Protein AF-A0A959GL82-F1 (afdb_monomer)

Solvent-accessible surface area (backbone atoms only — not comparable to full-atom values): 8065 Å² total; per-residue (Å²): 134,83,78,80,73,80,59,51,74,35,52,43,73,71,45,72,75,45,54,77,80,71,44,67,69,47,44,37,30,45,79,47,68,47,100,84,73,48,82,42,81,41,75,64,54,71,66,59,55,52,52,52,53,50,51,53,49,52,51,50,52,52,34,33,76,69,57,78,42,67,82,67,53,68,66,59,52,54,49,51,51,50,53,50,50,54,50,52,53,48,53,52,50,54,51,49,53,54,49,52,53,52,49,55,51,49,50,53,53,50,51,51,53,51,51,52,54,49,51,53,50,52,52,51,51,50,52,52,51,54,53,53,51,54,57,50,67,74,72,110

Sequence (140 aa):
MNRKVEARYRFFAGYLSLDEKGQKGKVPTLFAVNEQGILEQYAVSPEVISATRQALRQWSSLRELAGLRSPFPQRAREELEKELTQKYEKEMAELKASYEAKFQEQEKVLMEEVRIKLRDKLLALSRKGQLLSSLKEEME

Mean predicted aligned error: 17.07 Å

Secondary structure (DSSP, 8-state):
-------EEEEHHHHHTS-HHHHTTEEEEEEEE-TTS-EEEEEPPHHHHHHHHHHHHHHHHHHHHTTSS----HHHHHHHHHHHHHHHHHHHHHHHHHHHHHHHHHHHHHHHHHHHHHHHHHHHHHHHHHHHHHHHHT--

pLDDT: mean 78.86, std 13.6, range [32.06, 91.75]

Radius of gyration: 45.23 Å; Cα contacts (8 Å, |Δi|>4): 63; chains: 1; bounding box: 83×29×137 Å

Structure (mmCIF, N/CA/C/O backbone):
data_AF-A0A959GL82-F1
#
_entry.id   AF-A0A959GL82-F1
#
loop_
_atom_site.group_PDB
_atom_site.id
_atom_site.type_symbol
_atom_site.label_atom_id
_atom_site.label_alt_id
_atom_site.label_comp_id
_atom_site.label_asym_id
_atom_site.label_entity_id
_atom_site.label_seq_id
_atom_site.pdbx_PDB_ins_code
_atom_site.Cartn_x
_atom_site.Cartn_y
_atom_site.Cartn_z
_atom_site.occupancy
_atom_site.B_iso_or_equiv
_atom_site.auth_seq_id
_atom_site.auth_comp_id
_atom_site.auth_asym_id
_atom_site.auth_atom_id
_atom_site.pdbx_PDB_model_num
ATOM 1 N N . MET A 1 1 ? -13.381 17.462 49.659 1.00 32.06 1 MET A N 1
ATOM 2 C CA . MET A 1 1 ? -13.767 18.376 48.559 1.00 32.06 1 MET A CA 1
ATOM 3 C C . MET A 1 1 ? -14.004 17.527 47.309 1.00 32.06 1 MET A C 1
ATOM 5 O O . MET A 1 1 ? -13.096 17.312 46.518 1.00 32.06 1 MET A O 1
ATOM 9 N N . ASN A 1 2 ? -15.194 16.922 47.211 1.00 33.53 2 ASN A N 1
ATOM 10 C CA . ASN A 1 2 ? -15.539 15.955 46.163 1.00 33.53 2 ASN A CA 1
ATOM 11 C C . ASN A 1 2 ? -15.778 16.687 44.838 1.00 33.53 2 ASN A C 1
ATOM 13 O O . ASN A 1 2 ? -16.864 17.217 44.609 1.00 33.53 2 ASN A O 1
ATOM 17 N N . ARG A 1 3 ? -14.770 16.719 43.959 1.00 33.91 3 ARG A N 1
ATOM 18 C CA . ARG A 1 3 ? -14.980 17.080 42.553 1.00 33.91 3 ARG A CA 1
ATOM 19 C C . ARG A 1 3 ? -15.839 15.983 41.925 1.00 33.91 3 ARG A C 1
ATOM 21 O O . ARG A 1 3 ? -15.316 14.947 41.527 1.00 33.91 3 ARG A O 1
ATOM 28 N N . LYS A 1 4 ? -17.155 16.208 41.849 1.00 39.16 4 LYS A N 1
ATOM 29 C CA . LYS A 1 4 ? -18.030 15.512 40.900 1.00 39.16 4 LYS A CA 1
ATOM 30 C C . LYS A 1 4 ? -17.467 15.794 39.508 1.00 39.16 4 LYS A C 1
ATOM 32 O O . LYS A 1 4 ? -17.697 16.857 38.943 1.00 39.16 4 LYS A O 1
ATOM 37 N N . VAL A 1 5 ? -16.651 14.879 38.997 1.00 43.97 5 VAL A N 1
ATOM 38 C CA . VAL A 1 5 ? -16.300 14.862 37.581 1.00 43.97 5 VAL A CA 1
ATOM 39 C C . VAL A 1 5 ? -17.600 14.507 36.874 1.00 43.97 5 VAL A C 1
ATOM 41 O O . VAL A 1 5 ? -18.073 13.380 37.003 1.00 43.97 5 VAL A O 1
ATOM 44 N N . GLU A 1 6 ? -18.229 15.481 36.217 1.00 39.78 6 GLU A N 1
ATOM 45 C CA . GLU A 1 6 ? -19.369 15.247 35.329 1.00 39.78 6 GLU A CA 1
ATOM 46 C C . GLU A 1 6 ? -18.903 14.353 34.176 1.00 39.78 6 GLU A C 1
ATOM 48 O O . GLU A 1 6 ? -18.449 14.815 33.128 1.00 39.78 6 GLU A O 1
ATOM 53 N N . ALA A 1 7 ? -18.935 13.043 34.404 1.00 54.03 7 ALA A N 1
ATOM 54 C CA . ALA A 1 7 ? -18.609 12.059 33.397 1.00 54.03 7 ALA A CA 1
ATOM 55 C C . ALA A 1 7 ? -19.671 12.139 32.298 1.00 54.03 7 ALA A C 1
ATOM 57 O O . ALA A 1 7 ? -20.822 11.751 32.491 1.00 54.03 7 ALA A O 1
ATOM 58 N N . ARG A 1 8 ? -19.293 12.652 31.124 1.00 61.72 8 ARG A N 1
ATOM 59 C CA . ARG A 1 8 ? -20.173 12.620 29.952 1.00 61.72 8 ARG A CA 1
ATOM 60 C C . ARG A 1 8 ? -20.241 11.183 29.445 1.00 61.72 8 ARG A C 1
ATOM 62 O O . ARG A 1 8 ? -19.290 10.695 28.828 1.00 61.72 8 ARG A O 1
ATOM 69 N N . TYR A 1 9 ? -21.356 10.516 29.723 1.00 66.81 9 TYR A N 1
ATOM 70 C CA . TYR A 1 9 ? -21.625 9.164 29.250 1.00 66.81 9 TYR A CA 1
ATOM 71 C C . TYR A 1 9 ? -21.675 9.128 27.721 1.00 66.81 9 TYR A C 1
ATOM 73 O O . TYR A 1 9 ? -22.295 9.971 27.068 1.00 66.81 9 TYR A O 1
ATOM 81 N N . ARG A 1 10 ? -20.986 8.149 27.136 1.00 72.19 10 ARG A N 1
ATOM 82 C CA . ARG A 1 10 ? -20.972 7.903 25.691 1.00 72.19 10 ARG A CA 1
ATOM 83 C C . ARG A 1 10 ? -21.287 6.433 25.457 1.00 72.19 10 ARG A C 1
ATOM 85 O O . ARG A 1 10 ? -20.834 5.575 26.215 1.00 72.19 10 ARG A O 1
ATOM 92 N N . PHE A 1 11 ? -22.033 6.147 24.396 1.00 79.31 11 PHE A N 1
ATOM 93 C CA . PHE A 1 11 ? -22.249 4.773 23.962 1.00 79.31 11 PHE A CA 1
ATOM 94 C C . PHE A 1 11 ? -20.907 4.099 23.652 1.00 79.31 11 PHE A C 1
ATOM 96 O O . PHE A 1 11 ? -20.033 4.725 23.044 1.00 79.31 11 PHE A O 1
ATOM 103 N N . PHE A 1 12 ? -20.746 2.839 24.059 1.00 81.25 12 PHE A N 1
ATOM 104 C CA . PHE A 1 12 ? -19.483 2.101 23.973 1.00 81.25 12 PHE A CA 1
ATOM 105 C C . PHE A 1 12 ? -18.849 2.130 22.574 1.00 81.25 12 PHE A C 1
ATOM 107 O O . PHE A 1 12 ? -17.674 2.470 22.444 1.00 81.25 12 PHE A O 1
ATOM 114 N N . ALA A 1 13 ? -19.632 1.895 21.515 1.00 77.06 13 ALA A N 1
ATOM 115 C CA . ALA A 1 13 ? -19.114 1.951 20.145 1.00 77.06 13 ALA A CA 1
ATOM 116 C C . ALA A 1 13 ? -18.569 3.347 19.788 1.00 77.06 13 ALA A C 1
ATOM 118 O O . ALA A 1 13 ? -17.484 3.475 19.228 1.00 77.06 13 ALA A O 1
ATOM 119 N N . GLY A 1 14 ? -19.274 4.406 20.195 1.00 77.81 14 GLY A N 1
ATOM 120 C CA . GLY A 1 14 ? -18.842 5.787 19.979 1.00 77.81 14 GLY A CA 1
ATOM 121 C C . GLY A 1 14 ? -17.664 6.219 20.857 1.00 77.81 14 GLY A C 1
ATOM 122 O O . GLY A 1 14 ? -17.044 7.237 20.565 1.00 77.81 14 GLY A O 1
ATOM 123 N N . TYR A 1 15 ? -17.360 5.487 21.931 1.00 82.62 15 TYR A N 1
ATOM 124 C CA . TYR A 1 15 ? -16.172 5.697 22.759 1.00 82.62 15 TYR A CA 1
ATOM 125 C C . TYR A 1 15 ? -14.924 5.070 22.123 1.00 82.62 15 TYR A C 1
ATOM 127 O O . TYR A 1 15 ? -13.862 5.688 22.129 1.00 82.62 15 TYR A O 1
ATOM 135 N N . LEU A 1 16 ? -15.058 3.884 21.518 1.00 82.06 16 LEU A N 1
ATOM 136 C CA . LEU A 1 16 ? -13.951 3.171 20.869 1.00 82.06 16 LEU A CA 1
ATOM 137 C C . LEU A 1 16 ? -13.394 3.895 19.633 1.00 82.06 16 LEU A C 1
ATOM 139 O O . LEU A 1 16 ? -12.225 3.711 19.310 1.00 82.06 16 LEU A O 1
ATOM 143 N N . SER A 1 17 ? -14.200 4.726 18.965 1.00 79.81 17 SER A N 1
ATOM 144 C CA . SER A 1 17 ? -13.774 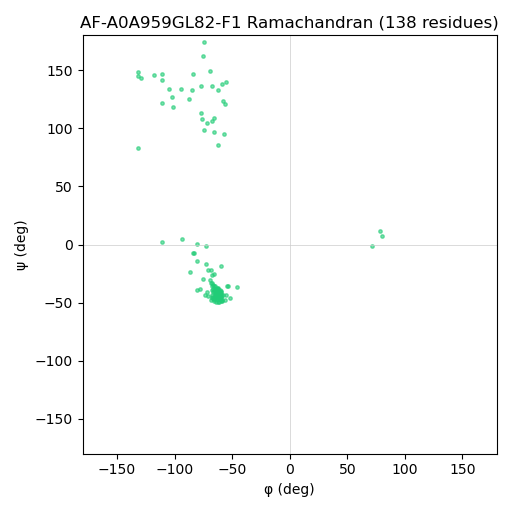5.530 17.807 1.00 79.81 17 SER A CA 1
ATOM 145 C C . SER A 1 17 ? -13.081 6.850 18.167 1.00 79.81 17 SER A C 1
ATOM 147 O O . SER A 1 17 ? -12.625 7.554 17.270 1.00 79.81 17 SER A O 1
ATOM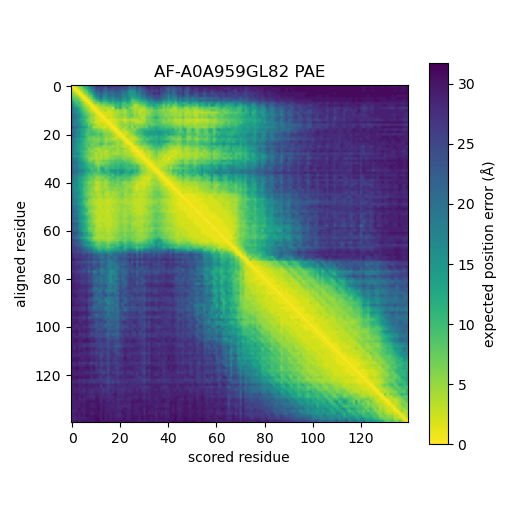 149 N N . LEU A 1 18 ? -13.044 7.239 19.447 1.00 81.00 18 LEU A N 1
ATOM 150 C CA . LEU A 1 18 ? -12.410 8.488 19.874 1.00 81.00 18 LEU A CA 1
ATOM 151 C C . LEU A 1 18 ? -10.907 8.309 20.061 1.00 81.00 18 LEU A C 1
ATOM 153 O O . LEU A 1 18 ? -10.453 7.278 20.549 1.00 81.00 18 LEU A O 1
ATOM 157 N N . ASP A 1 19 ? -10.162 9.366 19.767 1.00 71.88 19 ASP A N 1
ATOM 158 C CA . ASP A 1 19 ? -8.730 9.442 20.043 1.00 71.88 19 ASP A CA 1
ATOM 159 C C . ASP A 1 19 ? -8.457 9.668 21.545 1.00 71.88 19 ASP A C 1
ATOM 161 O O . ASP A 1 19 ? -9.347 10.118 22.277 1.00 71.88 19 ASP A O 1
ATOM 165 N N . GLU A 1 20 ? -7.241 9.406 22.033 1.00 71.50 20 GLU A N 1
ATOM 166 C CA . GLU A 1 20 ? -6.910 9.440 23.478 1.00 71.50 20 GLU A CA 1
ATOM 167 C C . GLU A 1 20 ? -7.278 10.770 24.163 1.00 71.50 20 GLU A C 1
ATOM 169 O O . GLU A 1 20 ? -7.763 10.800 25.298 1.00 71.50 20 GLU A O 1
ATOM 174 N N . LYS A 1 21 ? -7.135 11.892 23.447 1.00 70.75 21 LYS A N 1
ATOM 175 C CA . LYS A 1 21 ? -7.543 13.226 23.925 1.00 70.75 21 LYS A CA 1
ATOM 176 C C . LYS A 1 21 ? -9.060 13.354 24.087 1.00 70.75 21 LYS A C 1
ATOM 178 O O . LYS A 1 21 ? -9.524 14.025 25.003 1.00 70.75 21 LYS A O 1
ATOM 183 N N . GLY A 1 22 ? -9.830 12.701 23.219 1.00 70.44 22 GLY A N 1
ATOM 184 C CA . GLY A 1 22 ? -11.291 12.696 23.236 1.00 70.44 22 GLY A CA 1
ATOM 185 C C . GLY A 1 22 ? -11.902 11.723 24.246 1.00 70.44 22 GLY A C 1
ATOM 186 O O . GLY A 1 22 ? -13.101 11.840 24.519 1.00 70.44 22 GLY A O 1
ATOM 187 N N . GLN A 1 23 ? -11.105 10.796 24.787 1.00 71.50 23 GLN A N 1
ATOM 188 C CA . GLN A 1 23 ? -11.505 9.815 25.803 1.00 71.50 23 GLN A CA 1
ATOM 189 C C . GLN A 1 23 ? -11.383 10.353 27.240 1.00 71.50 23 GLN A C 1
ATOM 191 O O . GLN A 1 23 ? -12.097 9.881 28.126 1.00 71.50 23 GLN A O 1
ATOM 196 N N . LYS A 1 24 ? -10.527 11.359 27.487 1.00 72.94 24 LYS A N 1
ATOM 197 C CA . LYS A 1 24 ? -10.365 11.965 28.820 1.00 72.94 24 LYS A CA 1
ATOM 198 C C . LYS A 1 24 ? -11.700 12.515 29.344 1.00 72.94 24 LYS A C 1
ATOM 200 O O . LYS A 1 24 ? -12.336 13.345 28.698 1.00 72.94 24 LYS A O 1
ATOM 205 N N . GLY A 1 25 ? -12.115 12.050 30.526 1.00 71.94 25 GLY A N 1
ATOM 206 C CA . GLY A 1 25 ? -13.337 12.498 31.210 1.00 71.94 25 GLY A CA 1
ATOM 207 C C . GLY A 1 25 ? -14.650 11.877 30.709 1.00 71.94 25 GLY A C 1
ATOM 208 O O . GLY A 1 25 ? -15.719 12.311 31.138 1.00 71.94 25 GLY A O 1
ATOM 209 N N . LYS A 1 26 ? -14.601 10.876 29.818 1.00 79.00 26 LYS A N 1
ATOM 210 C CA . LYS A 1 26 ? -15.787 10.142 29.344 1.00 79.00 26 LYS A CA 1
ATOM 211 C C . LYS A 1 26 ? -15.789 8.713 29.862 1.00 79.00 26 LYS A C 1
ATOM 213 O O . LYS A 1 26 ? -14.747 8.063 29.883 1.00 79.00 26 LYS A O 1
ATOM 218 N N . VAL A 1 27 ? -16.975 8.224 30.209 1.00 77.62 27 VAL A N 1
ATOM 219 C CA . VAL A 1 27 ? -17.183 6.839 30.644 1.00 77.62 27 VAL A CA 1
ATOM 220 C C . VAL A 1 27 ? -17.987 6.105 29.565 1.00 77.62 27 VAL A C 1
ATOM 222 O O . VAL A 1 27 ? -19.082 6.565 29.211 1.00 77.62 27 VAL A O 1
ATOM 225 N N . PRO A 1 28 ? -17.455 5.009 28.995 1.00 83.19 28 PRO A N 1
ATOM 226 C CA . PRO A 1 28 ? -18.202 4.177 28.067 1.00 83.19 28 PRO A CA 1
ATOM 227 C C . PRO A 1 28 ? -19.337 3.464 28.789 1.00 83.19 28 PRO A C 1
ATOM 229 O O . PRO A 1 28 ? -19.145 2.913 29.873 1.00 83.19 28 PRO A O 1
ATOM 232 N N . THR A 1 29 ? -20.509 3.452 28.160 1.00 85.19 29 THR A N 1
ATOM 233 C CA . THR A 1 29 ? -21.698 2.803 28.715 1.00 85.19 29 THR A CA 1
ATOM 234 C C . THR A 1 29 ? -22.395 1.904 27.709 1.00 85.19 29 THR A C 1
ATOM 236 O O . THR A 1 29 ? -22.359 2.154 26.499 1.00 85.19 29 THR A O 1
ATOM 239 N N . LEU A 1 30 ? -23.007 0.851 28.239 1.00 84.25 30 LEU A N 1
ATOM 240 C CA . LEU A 1 30 ? -23.870 -0.094 27.545 1.00 84.25 30 LEU A CA 1
ATOM 241 C C . LEU A 1 30 ? -25.265 -0.019 28.158 1.00 84.25 30 LEU A C 1
ATOM 243 O O . LEU A 1 30 ? -25.401 0.193 29.360 1.00 84.25 30 LEU A O 1
ATOM 247 N N . PHE A 1 31 ? -26.283 -0.205 27.329 1.00 82.75 31 PHE A N 1
ATOM 248 C CA . PHE A 1 31 ? -27.649 -0.397 27.796 1.00 82.75 31 PHE A CA 1
ATOM 249 C C . PHE A 1 31 ? -27.969 -1.881 27.699 1.00 82.75 31 PHE A C 1
ATOM 251 O O . PHE A 1 31 ? -27.773 -2.475 26.637 1.00 82.75 31 PHE A O 1
ATOM 258 N N . ALA A 1 32 ? -28.430 -2.472 28.793 1.00 81.44 32 ALA A N 1
ATOM 259 C CA . ALA A 1 32 ? -28.895 -3.849 28.824 1.00 81.44 32 ALA A CA 1
ATOM 260 C C . ALA A 1 32 ? -30.242 -3.906 29.541 1.00 81.44 32 ALA A C 1
ATOM 262 O O . ALA A 1 32 ? -30.502 -3.128 30.456 1.00 81.44 32 ALA A O 1
ATOM 263 N N . VAL A 1 33 ? -31.112 -4.802 29.088 1.00 84.31 33 VAL A N 1
ATOM 264 C CA . VAL A 1 33 ? -32.399 -5.047 29.736 1.00 84.31 33 VAL A CA 1
ATOM 265 C C . VAL A 1 33 ? -32.170 -6.093 30.819 1.00 84.31 33 VAL A C 1
ATOM 267 O O . VAL A 1 33 ? -31.613 -7.153 30.533 1.00 84.31 33 VAL A O 1
ATOM 270 N N . ASN A 1 34 ? -32.548 -5.780 32.054 1.00 82.81 34 ASN A N 1
ATOM 271 C CA . ASN A 1 34 ? -32.448 -6.717 33.166 1.00 82.81 34 ASN A CA 1
ATOM 272 C C . ASN A 1 34 ? -33.546 -7.801 33.078 1.00 82.81 34 ASN A C 1
ATOM 274 O O . ASN A 1 34 ? -34.449 -7.734 32.242 1.00 82.81 34 ASN A O 1
ATOM 278 N N . GLU A 1 35 ? -33.502 -8.797 33.964 1.00 81.06 35 GLU A N 1
ATOM 279 C CA . GLU A 1 35 ? -34.486 -9.897 33.996 1.00 81.06 35 GLU A CA 1
ATOM 280 C C . GLU A 1 35 ? -35.937 -9.423 34.216 1.00 81.06 35 GLU A C 1
ATOM 282 O O . GLU A 1 35 ? -36.885 -10.138 33.906 1.00 81.06 35 GLU A O 1
ATOM 287 N N . GLN A 1 36 ? -36.118 -8.196 34.711 1.00 80.38 36 GLN A N 1
ATOM 288 C CA . GLN A 1 36 ? -37.411 -7.568 34.982 1.00 80.38 36 GLN A CA 1
ATOM 289 C C . GLN A 1 36 ? -37.915 -6.713 33.806 1.00 80.38 36 GLN A C 1
ATOM 291 O O . GLN A 1 36 ? -38.941 -6.046 33.924 1.00 80.38 36 GLN A O 1
ATOM 296 N N . GLY A 1 37 ? -37.212 -6.712 32.668 1.00 80.88 37 GLY A N 1
ATOM 297 C CA . GLY A 1 37 ? -37.593 -5.937 31.486 1.00 80.88 37 GLY A CA 1
ATOM 298 C C . GLY A 1 37 ? -37.242 -4.447 31.568 1.00 80.88 37 GLY A C 1
ATOM 299 O O . GLY A 1 37 ? -37.698 -3.668 30.733 1.00 80.88 37 GLY A O 1
ATOM 300 N N . ILE A 1 38 ? -36.435 -4.031 32.548 1.00 84.19 38 ILE A N 1
ATOM 301 C CA . ILE A 1 38 ? -36.037 -2.634 32.753 1.00 84.19 38 ILE A CA 1
ATOM 302 C C . ILE A 1 38 ? -34.700 -2.378 32.057 1.00 84.19 38 ILE A C 1
ATOM 304 O O . ILE A 1 38 ? -33.755 -3.156 32.179 1.00 84.19 38 ILE A O 1
ATOM 308 N N . LEU A 1 39 ? -34.618 -1.265 31.324 1.00 83.44 39 LEU A N 1
ATOM 309 C CA . LEU A 1 39 ? -33.396 -0.825 30.660 1.00 83.44 39 LEU A CA 1
ATOM 310 C C . LEU A 1 39 ? -32.435 -0.196 31.678 1.00 83.44 39 LEU A C 1
ATOM 312 O O . LEU A 1 39 ? -32.698 0.883 32.208 1.00 83.44 39 LEU A O 1
ATOM 316 N N . GLU A 1 40 ? -31.301 -0.844 31.910 1.00 85.56 40 GLU A N 1
ATOM 317 C CA . GLU A 1 40 ? -30.254 -0.381 32.814 1.00 85.56 40 GLU A CA 1
ATOM 318 C C . GLU A 1 40 ? -28.999 0.044 32.048 1.00 85.56 40 GLU A C 1
ATOM 320 O O . GLU A 1 40 ? -28.652 -0.502 30.996 1.00 85.56 40 GLU A O 1
ATOM 325 N N . GLN A 1 41 ? -28.310 1.049 32.591 1.00 83.56 41 GLN A N 1
ATOM 326 C CA . GLN A 1 41 ? -27.069 1.575 32.039 1.00 83.56 41 GLN A CA 1
ATOM 327 C C . GLN A 1 41 ? -25.874 1.033 32.824 1.00 83.56 41 GLN A C 1
ATOM 329 O O . GLN A 1 41 ? -25.700 1.327 34.005 1.00 83.56 41 GLN A O 1
ATOM 334 N N . TYR A 1 42 ? -25.006 0.301 32.136 1.00 84.62 42 TYR A N 1
ATOM 335 C CA . TYR A 1 42 ? -23.796 -0.290 32.691 1.00 84.62 42 TYR A CA 1
ATOM 336 C C . TYR A 1 42 ? -22.564 0.485 32.236 1.00 84.62 42 TYR A C 1
ATOM 338 O O . TYR A 1 42 ? -22.411 0.786 31.050 1.00 84.62 42 TYR A O 1
ATOM 346 N N . ALA A 1 43 ? -21.662 0.792 33.167 1.00 85.38 43 ALA A N 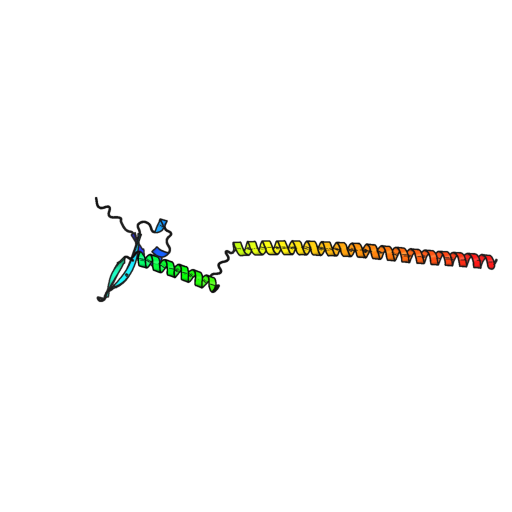1
ATOM 347 C CA . ALA A 1 43 ? -20.331 1.288 32.836 1.00 85.38 43 ALA A CA 1
ATOM 348 C C . ALA A 1 43 ? -19.442 0.124 32.380 1.00 85.38 43 ALA A C 1
ATOM 350 O O . ALA A 1 43 ? -19.447 -0.945 32.989 1.00 85.38 43 ALA A O 1
ATOM 351 N N . VAL A 1 44 ? -18.678 0.324 31.308 1.00 85.31 44 VAL A N 1
ATOM 352 C CA . VAL A 1 44 ? -17.796 -0.722 30.773 1.00 85.31 44 VAL A CA 1
ATOM 353 C C . VAL A 1 44 ? -16.459 -0.708 31.507 1.00 85.31 44 VAL A C 1
ATOM 355 O O . VAL A 1 44 ? -15.853 0.354 31.666 1.00 85.31 44 VAL A O 1
ATOM 358 N N . SER A 1 45 ? -15.985 -1.884 31.923 1.00 87.00 45 SER A N 1
ATOM 359 C CA . SER A 1 45 ? -14.698 -2.010 32.602 1.00 87.00 45 SER A CA 1
ATOM 360 C C . SER A 1 45 ? -13.512 -1.730 31.660 1.00 87.00 45 SER A C 1
ATOM 362 O O . SER A 1 45 ? -13.591 -2.001 30.453 1.00 87.00 45 SER A O 1
ATOM 364 N N . PRO A 1 46 ? -12.390 -1.198 32.179 1.00 83.81 46 PRO A N 1
ATOM 365 C CA . PRO A 1 46 ? -11.179 -0.944 31.394 1.00 83.81 46 PRO A CA 1
ATOM 366 C C . PRO A 1 46 ? -10.656 -2.170 30.635 1.00 83.81 46 PRO A C 1
ATOM 368 O O . PRO A 1 46 ? -10.180 -2.051 29.504 1.00 83.81 46 PRO A O 1
ATOM 371 N N . GLU A 1 47 ? -10.781 -3.354 31.228 1.00 88.06 47 GLU A N 1
ATOM 372 C CA . GLU A 1 47 ? -10.345 -4.629 30.663 1.00 88.06 47 GLU A CA 1
ATOM 373 C C . GLU A 1 47 ? -11.140 -4.964 29.398 1.00 88.06 47 GLU A C 1
ATOM 375 O O . GLU A 1 47 ? -10.557 -5.319 28.372 1.00 88.06 47 GLU A O 1
ATOM 380 N N . VAL A 1 48 ? -12.462 -4.763 29.428 1.00 87.56 48 VAL A N 1
ATOM 381 C CA . VAL A 1 48 ? -13.342 -4.992 28.273 1.00 87.56 48 VAL A CA 1
ATOM 382 C C . VAL A 1 48 ? -13.048 -3.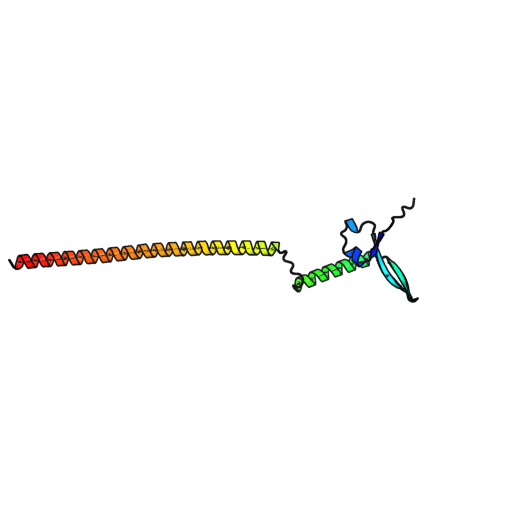988 27.159 1.00 87.56 48 VAL A C 1
ATOM 384 O O . VAL A 1 48 ? -13.010 -4.364 25.984 1.00 87.56 48 VAL A O 1
ATOM 387 N N . ILE A 1 49 ? -12.767 -2.725 27.502 1.00 87.25 49 ILE A N 1
ATOM 388 C CA . ILE A 1 49 ? -12.334 -1.711 26.526 1.00 87.25 49 ILE A CA 1
ATOM 389 C C . ILE A 1 49 ? -11.044 -2.167 25.830 1.00 87.25 49 ILE A C 1
ATOM 391 O O . ILE A 1 49 ? -10.951 -2.116 24.600 1.00 87.25 49 ILE A O 1
ATOM 395 N N . SER A 1 50 ? -10.054 -2.620 26.604 1.00 87.56 50 SER A N 1
ATOM 396 C CA . SER A 1 50 ? -8.758 -3.072 26.091 1.00 87.56 50 SER A CA 1
ATOM 397 C C . SER A 1 50 ? -8.895 -4.291 25.175 1.00 87.56 50 SER A C 1
ATOM 399 O O . SER A 1 50 ? -8.420 -4.262 24.035 1.00 87.56 50 SER A O 1
ATOM 401 N N . ALA A 1 51 ? -9.621 -5.319 25.625 1.00 90.38 51 ALA A N 1
ATOM 402 C CA . ALA A 1 51 ? -9.866 -6.541 24.862 1.00 90.38 51 ALA A CA 1
ATOM 403 C C . ALA A 1 51 ? -10.595 -6.248 23.543 1.00 90.38 51 ALA A C 1
ATOM 405 O O . ALA A 1 51 ? -10.174 -6.696 22.476 1.00 90.38 51 ALA A O 1
ATOM 406 N N . THR A 1 52 ? -11.631 -5.407 23.582 1.00 90.44 52 THR A N 1
ATOM 407 C CA . THR A 1 52 ? -12.388 -5.029 22.378 1.00 90.44 52 THR A CA 1
ATOM 408 C C . THR A 1 52 ? -11.520 -4.243 21.395 1.00 90.44 52 THR A C 1
ATOM 410 O O . THR A 1 52 ? -11.585 -4.458 20.185 1.00 90.44 52 THR A O 1
ATOM 413 N N . ARG A 1 53 ? -10.642 -3.362 21.891 1.00 88.44 53 ARG A N 1
ATOM 414 C CA . ARG A 1 53 ? -9.680 -2.633 21.051 1.00 88.44 53 ARG A CA 1
ATOM 415 C C . ARG A 1 53 ? -8.665 -3.574 20.402 1.00 88.44 53 ARG A C 1
ATOM 417 O O . ARG A 1 53 ? -8.242 -3.334 19.272 1.00 88.44 53 ARG A O 1
ATOM 424 N N . GLN A 1 54 ? -8.243 -4.625 21.097 1.00 90.31 54 GLN A N 1
ATOM 425 C CA . GLN A 1 54 ? -7.358 -5.640 20.531 1.00 90.31 54 GLN A CA 1
ATOM 426 C C . GLN A 1 54 ? -8.062 -6.452 19.440 1.00 90.31 54 GLN A C 1
ATOM 428 O O . GLN A 1 54 ? -7.512 -6.579 18.348 1.00 90.31 54 GLN A O 1
ATOM 433 N N . ALA A 1 55 ? -9.297 -6.893 19.687 1.00 91.69 55 ALA A N 1
ATOM 434 C CA . ALA A 1 55 ? -10.112 -7.597 18.700 1.00 91.69 55 ALA A CA 1
ATOM 435 C C . ALA A 1 55 ? -10.359 -6.747 17.442 1.00 91.69 55 ALA A C 1
ATOM 437 O O . ALA A 1 55 ? -10.200 -7.234 16.326 1.00 91.69 55 ALA A O 1
ATOM 438 N N . LEU A 1 56 ? -10.657 -5.450 17.596 1.00 88.62 56 LEU A N 1
ATOM 439 C CA . LEU A 1 56 ? -10.804 -4.522 16.466 1.00 88.62 56 LEU A CA 1
ATOM 440 C C . LEU A 1 56 ? -9.520 -4.395 15.637 1.00 88.62 56 LEU A C 1
ATOM 442 O O . LEU A 1 56 ? -9.583 -4.352 14.409 1.00 88.62 56 LEU A O 1
ATOM 446 N N . ARG A 1 57 ? -8.355 -4.347 16.294 1.00 87.31 57 ARG A N 1
ATOM 447 C CA . ARG A 1 57 ? -7.057 -4.304 15.607 1.00 87.31 57 ARG A CA 1
ATOM 448 C C . ARG A 1 57 ? -6.790 -5.592 14.838 1.00 87.31 57 ARG A C 1
ATOM 450 O O . ARG A 1 57 ? -6.489 -5.523 13.653 1.00 87.31 57 ARG A O 1
ATOM 457 N N . GLN A 1 58 ? -6.977 -6.744 15.478 1.00 90.75 58 GLN A N 1
ATOM 458 C CA . GLN A 1 58 ? -6.832 -8.053 14.838 1.00 90.75 58 GLN A CA 1
ATOM 459 C C . GLN A 1 58 ? -7.775 -8.198 13.641 1.00 90.75 58 GLN A C 1
ATOM 461 O O . GLN A 1 58 ? -7.352 -8.621 12.569 1.00 90.75 58 GLN A O 1
ATOM 466 N N . TRP A 1 59 ? -9.029 -7.771 13.789 1.00 88.50 59 TRP A N 1
ATOM 467 C CA . TRP A 1 59 ? -9.998 -7.765 12.700 1.00 88.50 59 TRP A CA 1
ATOM 468 C C . TRP A 1 59 ? -9.565 -6.870 11.534 1.00 88.50 59 TRP A C 1
ATOM 470 O O . TRP A 1 59 ? -9.693 -7.272 10.380 1.00 88.50 59 TRP A O 1
ATOM 480 N N . SER A 1 60 ? -9.005 -5.684 11.806 1.00 84.94 60 SER A N 1
ATOM 481 C CA . SER A 1 60 ? -8.430 -4.836 10.751 1.00 84.94 60 SER A CA 1
ATOM 482 C C . SER A 1 60 ? -7.310 -5.550 10.005 1.00 84.94 60 SER A C 1
ATOM 484 O O . SER A 1 60 ? -7.343 -5.595 8.780 1.00 84.94 60 SER A O 1
ATOM 486 N N . SER A 1 61 ? -6.366 -6.154 10.729 1.00 85.56 61 SER A N 1
ATOM 487 C CA . SER A 1 61 ? -5.249 -6.882 10.125 1.00 85.56 61 SER A CA 1
ATOM 488 C C . SER A 1 61 ? -5.723 -8.067 9.283 1.00 85.56 61 SER A C 1
ATOM 490 O O . SER A 1 61 ? -5.231 -8.270 8.178 1.00 85.56 61 SER A O 1
ATOM 492 N N . LEU A 1 62 ? -6.728 -8.817 9.743 1.00 88.88 62 LEU A N 1
ATOM 493 C CA . LEU A 1 62 ? -7.326 -9.901 8.956 1.00 88.88 62 LEU A CA 1
ATOM 494 C C . LEU A 1 62 ? -7.991 -9.380 7.677 1.00 88.88 62 LEU A C 1
ATOM 496 O O . LEU A 1 62 ? -7.851 -9.992 6.622 1.00 88.88 62 LEU A O 1
ATOM 500 N N . ARG A 1 63 ? -8.671 -8.228 7.735 1.00 85.88 63 ARG A N 1
ATOM 501 C CA . ARG A 1 63 ? 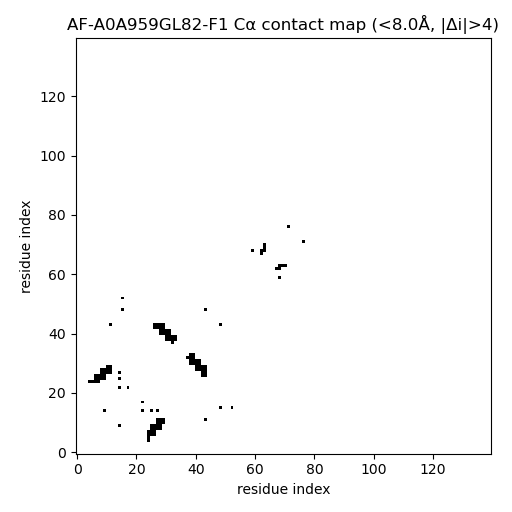-9.248 -7.583 6.544 1.00 85.88 63 ARG A CA 1
ATOM 502 C C . ARG A 1 63 ? -8.186 -7.066 5.575 1.00 85.88 63 ARG A C 1
ATOM 504 O O . ARG A 1 63 ? -8.433 -7.062 4.371 1.00 85.88 63 ARG A O 1
ATOM 511 N N . GLU A 1 64 ? -7.041 -6.626 6.081 1.00 82.69 64 GLU A N 1
ATOM 512 C CA . GLU A 1 64 ? -5.894 -6.222 5.263 1.00 82.69 64 GLU A CA 1
ATOM 513 C C . GLU A 1 64 ? -5.274 -7.427 4.552 1.00 82.69 64 GLU A C 1
ATOM 515 O O . GLU A 1 64 ? -5.103 -7.392 3.335 1.00 82.69 64 GLU A O 1
ATOM 520 N N . LEU A 1 65 ? -5.037 -8.524 5.278 1.00 84.25 65 LEU A N 1
ATOM 521 C CA . LEU A 1 65 ? -4.525 -9.780 4.719 1.00 84.25 65 LEU A CA 1
ATOM 522 C C . LEU A 1 65 ? -5.484 -10.402 3.699 1.00 84.25 65 LEU A C 1
ATOM 524 O O . LEU A 1 65 ? -5.048 -10.914 2.674 1.00 84.25 65 LEU A O 1
ATOM 528 N N . ALA A 1 66 ? -6.791 -10.313 3.944 1.00 82.94 66 ALA A N 1
ATOM 529 C CA . ALA A 1 66 ? -7.818 -10.763 3.010 1.00 82.94 66 ALA A CA 1
ATOM 530 C C . ALA A 1 66 ? -7.982 -9.840 1.784 1.00 82.94 66 ALA A C 1
ATOM 532 O O . ALA A 1 66 ? -8.853 -10.083 0.953 1.00 82.94 66 ALA A O 1
ATOM 533 N N . GLY A 1 67 ? -7.222 -8.742 1.682 1.00 75.06 67 GLY A N 1
ATOM 534 C CA . GLY A 1 67 ? -7.313 -7.780 0.578 1.00 75.06 67 GLY A CA 1
ATOM 535 C C . GLY A 1 67 ? -8.578 -6.909 0.582 1.00 75.06 67 GLY A C 1
ATOM 536 O O . GLY A 1 67 ? -8.712 -6.020 -0.256 1.00 75.06 67 GLY A O 1
ATOM 537 N N . LEU A 1 68 ? -9.482 -7.099 1.549 1.00 74.56 68 LEU A N 1
ATOM 538 C CA . LEU A 1 68 ? -10.713 -6.314 1.731 1.00 74.56 68 LEU A CA 1
ATOM 539 C C . LEU A 1 68 ? -10.432 -4.868 2.152 1.00 74.56 68 LEU A C 1
ATOM 541 O O . LEU A 1 68 ? -11.282 -3.989 2.007 1.00 74.56 68 LEU A O 1
ATOM 545 N N . ARG A 1 69 ? -9.252 -4.625 2.720 1.00 65.44 69 ARG A N 1
ATOM 546 C CA . ARG A 1 69 ? -8.740 -3.303 3.062 1.00 65.44 69 ARG A CA 1
ATOM 547 C C . ARG A 1 69 ? -7.311 -3.229 2.538 1.00 65.44 69 ARG A C 1
ATOM 549 O O . ARG A 1 69 ? -6.383 -3.537 3.267 1.00 65.44 69 ARG A O 1
ATOM 556 N N . SER A 1 70 ? -7.132 -2.913 1.252 1.00 58.44 70 SER A N 1
ATOM 557 C CA . SER A 1 70 ? -5.783 -2.823 0.677 1.00 58.44 70 SER A CA 1
ATOM 558 C C . SER A 1 70 ? -4.950 -1.821 1.495 1.00 58.44 70 SER A C 1
ATOM 560 O O . SER A 1 70 ? -5.358 -0.663 1.607 1.00 58.44 70 SER A O 1
ATOM 562 N N . PRO A 1 71 ? -3.819 -2.244 2.089 1.00 56.03 71 PRO A N 1
ATOM 563 C CA . PRO A 1 71 ? -3.008 -1.403 2.963 1.00 56.03 71 PRO A CA 1
ATOM 564 C C . PRO A 1 71 ? -2.096 -0.456 2.183 1.00 56.03 71 PRO A C 1
ATOM 566 O O . PRO A 1 71 ? -1.358 0.304 2.797 1.00 56.03 71 PRO A O 1
ATOM 569 N N . PHE A 1 72 ? -2.125 -0.480 0.848 1.00 56.56 72 PHE A N 1
ATOM 570 C CA . PHE A 1 72 ? -1.375 0.484 0.060 1.00 56.56 72 PHE A CA 1
ATOM 571 C C . PHE A 1 72 ? -2.119 1.820 0.093 1.00 56.56 72 PHE A C 1
ATOM 573 O O . PHE A 1 72 ? -3.172 1.931 -0.548 1.00 56.56 72 PHE A O 1
ATOM 580 N N . PRO A 1 73 ? -1.619 2.844 0.813 1.00 64.94 73 PRO A N 1
ATOM 581 C CA . PRO A 1 73 ? -2.130 4.188 0.611 1.00 64.94 73 PRO A CA 1
ATOM 582 C C . PRO A 1 73 ? -1.982 4.505 -0.878 1.00 64.94 73 PRO A C 1
ATOM 584 O O . PRO A 1 73 ? -0.980 4.134 -1.485 1.00 64.94 73 PRO A O 1
ATOM 587 N N . GLN A 1 74 ? -2.969 5.172 -1.473 1.00 61.97 74 GLN A N 1
ATOM 588 C CA . GLN A 1 74 ? -2.930 5.572 -2.889 1.00 61.97 74 GLN A CA 1
ATOM 589 C C . GLN A 1 74 ? -1.574 6.192 -3.270 1.00 61.97 74 GLN A C 1
ATOM 591 O O . GLN A 1 74 ? -1.007 5.840 -4.294 1.00 61.97 74 GLN A O 1
ATOM 596 N N . ARG A 1 75 ? -0.976 6.958 -2.348 1.00 63.41 75 ARG A N 1
ATOM 597 C CA . ARG A 1 75 ? 0.381 7.514 -2.458 1.00 63.41 75 ARG A CA 1
ATOM 598 C C . ARG A 1 75 ? 1.486 6.486 -2.713 1.00 63.41 75 ARG A C 1
ATOM 600 O O . ARG A 1 75 ? 2.330 6.726 -3.560 1.00 63.41 75 ARG A O 1
ATOM 607 N N . ALA A 1 76 ? 1.474 5.342 -2.028 1.00 65.38 76 ALA A N 1
ATOM 608 C CA . ALA A 1 76 ? 2.475 4.296 -2.241 1.00 65.38 76 ALA A CA 1
ATOM 609 C C . ALA A 1 76 ? 2.315 3.628 -3.613 1.00 65.38 76 ALA A C 1
ATOM 611 O O . ALA A 1 76 ? 3.304 3.206 -4.196 1.00 65.38 76 ALA A O 1
ATOM 612 N N . ARG A 1 77 ? 1.087 3.548 -4.149 1.00 69.31 77 ARG A N 1
ATOM 613 C CA . ARG A 1 77 ? 0.866 3.090 -5.531 1.00 69.31 77 ARG A CA 1
ATOM 614 C C . ARG A 1 77 ? 1.345 4.122 -6.543 1.00 69.31 77 ARG A C 1
ATOM 616 O O . ARG A 1 77 ? 2.033 3.752 -7.482 1.00 69.31 77 ARG A O 1
ATOM 623 N N . GLU A 1 78 ? 1.036 5.395 -6.318 1.00 76.00 78 GLU A N 1
ATOM 624 C CA . GLU A 1 78 ? 1.472 6.500 -7.179 1.00 76.00 78 GLU A CA 1
ATOM 625 C C . GLU A 1 78 ? 3.002 6.639 -7.217 1.00 76.00 78 GLU A C 1
ATOM 627 O O . GLU A 1 78 ? 3.570 6.919 -8.269 1.00 76.00 78 GLU A O 1
ATOM 632 N N . GLU A 1 79 ? 3.689 6.439 -6.090 1.00 77.75 79 GLU A N 1
ATOM 633 C CA . GLU A 1 79 ? 5.157 6.417 -6.036 1.00 77.75 79 GLU A CA 1
ATOM 634 C C . GLU A 1 79 ? 5.731 5.234 -6.821 1.00 77.75 79 GLU A C 1
ATOM 636 O O . GLU A 1 79 ? 6.633 5.426 -7.634 1.00 77.75 79 GLU A O 1
ATOM 641 N N . LEU A 1 80 ? 5.155 4.039 -6.666 1.00 78.38 80 LEU A N 1
ATOM 642 C CA . LEU A 1 80 ? 5.570 2.847 -7.412 1.00 78.38 80 LEU A CA 1
ATOM 643 C C . LEU A 1 80 ? 5.327 2.991 -8.920 1.00 78.38 80 LEU A C 1
ATOM 645 O O . LEU A 1 80 ? 6.181 2.617 -9.720 1.00 78.38 80 LEU A O 1
ATOM 649 N N . GLU A 1 81 ? 4.193 3.569 -9.323 1.00 79.06 81 GLU A N 1
ATOM 650 C CA . GLU A 1 81 ? 3.900 3.875 -10.726 1.00 79.06 81 GLU A CA 1
ATOM 651 C C . GLU A 1 81 ? 4.893 4.889 -11.295 1.00 79.06 81 GLU A C 1
ATOM 653 O O . GLU A 1 81 ? 5.394 4.694 -12.403 1.00 79.06 81 GLU A O 1
ATOM 658 N N . LYS A 1 82 ? 5.250 5.936 -10.541 1.00 83.44 82 LYS A N 1
ATOM 659 C CA . LYS A 1 82 ? 6.273 6.906 -10.963 1.00 83.44 82 LYS A CA 1
ATOM 660 C C . LYS A 1 82 ? 7.641 6.254 -11.122 1.00 83.44 82 LYS A C 1
ATOM 662 O O . LYS A 1 82 ? 8.302 6.494 -12.129 1.00 83.44 82 LYS A O 1
ATOM 667 N N . GLU A 1 83 ? 8.058 5.419 -10.174 1.00 82.50 83 GLU A N 1
ATOM 668 C CA . GLU A 1 83 ? 9.332 4.699 -10.261 1.00 82.50 83 GLU A CA 1
ATOM 669 C C . GLU A 1 83 ? 9.375 3.742 -11.456 1.00 82.50 83 GLU A C 1
ATOM 671 O O . GLU A 1 83 ? 10.378 3.688 -12.169 1.00 82.50 83 GLU A O 1
ATOM 676 N N . LEU A 1 84 ? 8.288 3.008 -11.706 1.00 84.94 84 LEU A N 1
ATOM 677 C CA . LEU A 1 84 ? 8.178 2.118 -12.860 1.00 84.94 84 LEU A CA 1
ATOM 678 C C . LEU A 1 84 ? 8.217 2.903 -14.170 1.00 84.94 84 LEU A C 1
ATOM 680 O O . LEU A 1 84 ? 8.973 2.545 -15.068 1.00 84.94 84 LEU A O 1
ATOM 684 N N . THR A 1 85 ? 7.472 4.003 -14.261 1.00 87.06 85 THR A N 1
ATOM 685 C CA . THR A 1 85 ? 7.442 4.847 -15.464 1.00 87.06 85 THR A CA 1
ATOM 686 C C . THR A 1 85 ? 8.828 5.418 -15.765 1.00 87.06 85 THR A C 1
ATOM 688 O O . THR A 1 85 ? 9.294 5.321 -16.895 1.00 87.06 85 THR A O 1
ATOM 691 N N . GLN A 1 86 ? 9.548 5.904 -14.749 1.00 88.62 86 GLN A N 1
ATOM 692 C CA . GLN A 1 86 ? 10.919 6.401 -14.915 1.00 88.62 86 GLN A CA 1
ATOM 693 C C . GLN A 1 86 ? 11.901 5.315 -15.368 1.00 88.62 86 GLN A C 1
ATOM 695 O O . GLN A 1 86 ? 12.809 5.599 -16.150 1.00 88.62 86 GLN A O 1
ATOM 700 N N . LYS A 1 87 ? 11.753 4.076 -14.883 1.00 86.50 87 LYS A N 1
ATOM 701 C CA . LYS A 1 87 ? 12.572 2.947 -15.348 1.00 86.50 87 LYS A CA 1
ATOM 702 C C . LYS A 1 87 ? 12.277 2.621 -16.807 1.00 86.50 87 LYS A C 1
ATOM 704 O O . LYS A 1 87 ? 13.213 2.540 -17.594 1.00 86.50 87 LYS A O 1
ATOM 709 N N . TYR A 1 88 ? 11.002 2.537 -17.184 1.00 87.75 88 TYR A N 1
ATOM 710 C CA . TYR A 1 88 ? 10.612 2.289 -18.571 1.00 87.75 88 TYR A CA 1
ATOM 711 C C . TYR A 1 88 ? 11.067 3.400 -19.519 1.00 87.75 88 TYR A C 1
ATOM 713 O O . TYR A 1 88 ? 11.541 3.109 -20.611 1.00 87.75 88 TYR A O 1
ATOM 721 N N . GLU A 1 89 ? 10.979 4.668 -19.117 1.00 89.62 89 GLU A N 1
ATOM 722 C CA . GLU A 1 89 ? 11.469 5.789 -19.925 1.00 89.62 89 GLU A CA 1
ATOM 723 C C . GLU A 1 89 ? 12.983 5.718 -20.148 1.00 89.62 89 GLU A C 1
ATOM 725 O O . GLU A 1 89 ? 13.443 5.933 -21.270 1.00 89.62 89 GLU A O 1
ATOM 730 N N . LYS A 1 90 ? 13.753 5.364 -19.111 1.00 90.50 90 LYS A N 1
ATOM 731 C CA . LYS A 1 90 ? 15.203 5.155 -19.226 1.00 90.50 90 LYS A CA 1
ATOM 732 C C . LYS A 1 90 ? 15.535 3.985 -20.141 1.00 90.50 90 LYS A C 1
ATOM 734 O O . LYS A 1 90 ? 16.318 4.160 -21.068 1.00 90.50 90 LYS A O 1
ATOM 739 N N . GLU A 1 91 ? 14.896 2.837 -19.938 1.00 89.00 91 GLU A N 1
ATOM 740 C CA . GLU A 1 91 ? 15.093 1.657 -20.785 1.00 89.00 91 GLU A CA 1
ATOM 741 C C . GLU A 1 91 ? 14.725 1.951 -22.245 1.00 89.00 91 GLU A C 1
ATOM 743 O O . GLU A 1 91 ? 15.456 1.575 -23.158 1.00 89.00 91 GLU A O 1
ATOM 748 N N . MET A 1 92 ? 13.639 2.688 -22.495 1.00 88.31 92 MET A N 1
ATOM 749 C CA . MET A 1 92 ? 13.258 3.105 -23.846 1.00 88.31 92 MET A CA 1
ATOM 750 C C . MET A 1 92 ? 14.256 4.088 -24.462 1.00 88.31 92 MET A C 1
ATOM 752 O O . MET A 1 92 ? 14.523 4.005 -25.662 1.00 88.31 92 MET A O 1
ATOM 756 N N . ALA A 1 93 ? 14.803 5.022 -23.682 1.00 90.56 93 ALA A N 1
ATOM 757 C CA . ALA A 1 93 ? 15.808 5.969 -24.157 1.00 90.56 93 ALA A CA 1
ATOM 758 C C . ALA A 1 93 ? 17.131 5.267 -24.497 1.00 90.56 93 ALA A C 1
ATOM 760 O O . ALA A 1 93 ? 17.683 5.492 -25.574 1.00 90.56 93 ALA A O 1
ATOM 761 N N . GLU A 1 94 ? 17.601 4.372 -23.629 1.00 91.75 94 GLU A N 1
ATOM 762 C CA . GLU A 1 94 ? 18.790 3.548 -23.864 1.00 91.75 94 GLU A CA 1
ATOM 763 C C . GLU A 1 94 ? 18.609 2.648 -25.086 1.00 91.75 94 GLU A C 1
ATOM 765 O O . GLU A 1 94 ? 19.490 2.565 -25.945 1.00 91.75 94 GLU A O 1
ATOM 770 N N . LEU A 1 95 ? 17.436 2.026 -25.217 1.00 90.81 95 LEU A N 1
ATOM 771 C CA . LEU A 1 95 ? 17.124 1.175 -26.352 1.00 90.81 95 LEU A CA 1
ATOM 772 C C . LEU A 1 95 ? 17.126 1.979 -27.659 1.00 90.81 95 LEU A C 1
ATOM 774 O O . LEU A 1 95 ? 17.774 1.559 -28.618 1.00 90.81 95 LEU A O 1
ATOM 778 N N . LYS A 1 96 ? 16.485 3.155 -27.694 1.00 90.94 96 LYS A N 1
ATOM 779 C CA . LYS A 1 96 ? 16.505 4.059 -28.859 1.00 90.94 96 LYS A CA 1
ATOM 780 C C . LYS A 1 96 ? 17.922 4.489 -29.226 1.00 90.94 96 LYS A C 1
ATOM 782 O O . LYS A 1 96 ? 18.307 4.334 -30.381 1.00 90.94 96 LYS A O 1
ATOM 787 N N . ALA A 1 97 ? 18.714 4.929 -28.250 1.00 91.56 97 ALA A N 1
ATOM 788 C CA . ALA A 1 97 ? 20.104 5.318 -28.474 1.00 91.56 97 ALA A CA 1
ATOM 789 C C . ALA A 1 97 ? 20.940 4.152 -29.030 1.00 91.56 97 ALA A C 1
ATOM 791 O O . ALA A 1 97 ? 21.732 4.328 -29.955 1.00 91.56 97 ALA A O 1
ATOM 792 N N . SER A 1 98 ? 20.723 2.933 -28.522 1.00 88.75 98 SER A N 1
ATOM 793 C CA . SER A 1 98 ? 21.406 1.736 -29.022 1.00 88.75 98 SER A CA 1
ATOM 794 C C . SER A 1 98 ? 21.022 1.396 -30.468 1.00 88.75 98 SER A C 1
ATOM 796 O O . SER A 1 98 ? 21.869 0.939 -31.237 1.00 88.75 98 SER A O 1
ATOM 798 N N . TYR A 1 99 ? 19.766 1.630 -30.858 1.00 90.62 99 TYR A N 1
ATOM 799 C CA . TYR A 1 99 ? 19.302 1.416 -32.226 1.00 90.62 99 TYR A CA 1
ATOM 800 C C . TYR A 1 99 ? 19.827 2.484 -33.181 1.00 90.62 99 TYR A C 1
ATOM 802 O O . TYR A 1 99 ? 20.295 2.125 -34.257 1.00 90.62 99 TYR A O 1
ATOM 810 N N . GLU A 1 100 ? 19.818 3.758 -32.791 1.00 90.25 100 GLU A N 1
ATOM 811 C CA . GLU A 1 100 ? 20.393 4.846 -33.592 1.00 90.25 100 GLU A CA 1
ATOM 812 C C . GLU A 1 100 ? 21.888 4.628 -33.840 1.00 90.25 100 GLU A C 1
ATOM 814 O O . GLU A 1 100 ? 22.347 4.742 -34.976 1.00 90.25 100 GLU A O 1
ATOM 819 N N . ALA A 1 101 ? 22.637 4.216 -32.813 1.00 90.31 101 ALA A N 1
ATOM 820 C CA . ALA A 1 101 ? 24.051 3.881 -32.955 1.00 90.31 101 ALA A CA 1
ATOM 821 C C . ALA A 1 101 ? 24.273 2.721 -33.942 1.00 90.31 101 ALA A C 1
ATOM 823 O O . ALA A 1 101 ? 25.144 2.800 -34.808 1.00 90.31 101 ALA A O 1
ATOM 824 N N . LYS A 1 102 ? 23.456 1.661 -33.860 1.00 90.06 102 LYS A N 1
ATOM 825 C CA . LYS A 1 102 ? 23.506 0.540 -34.815 1.00 90.06 102 LYS A CA 1
ATOM 826 C C . LYS A 1 102 ? 23.161 0.978 -36.237 1.00 90.06 102 LYS A C 1
ATOM 828 O O . LYS A 1 102 ? 23.788 0.498 -37.176 1.00 90.06 102 LYS A O 1
ATOM 833 N N . PHE A 1 103 ? 22.197 1.881 -36.398 1.00 89.25 103 PHE A N 1
ATOM 834 C CA . PHE A 1 103 ? 21.794 2.399 -37.704 1.00 89.25 103 PHE A CA 1
ATOM 835 C C . PHE A 1 103 ? 22.913 3.216 -38.353 1.00 89.25 103 PHE A C 1
ATOM 837 O O . PHE A 1 103 ? 23.259 2.977 -39.505 1.00 89.25 103 PHE A O 1
ATOM 844 N N . GLN A 1 104 ? 23.541 4.118 -37.595 1.00 89.31 104 GLN A N 1
ATOM 845 C CA . GLN A 1 104 ? 24.670 4.914 -38.083 1.00 89.31 104 GLN A CA 1
ATOM 846 C C . GLN A 1 104 ? 25.873 4.046 -38.454 1.00 89.31 104 GLN A C 1
ATOM 848 O O . GLN A 1 104 ? 26.560 4.324 -39.435 1.00 89.31 104 GLN A O 1
ATOM 853 N N . GLU A 1 105 ? 26.137 2.990 -37.685 1.00 89.50 105 GLU A N 1
ATOM 854 C CA . GLU A 1 105 ? 27.200 2.044 -38.015 1.00 89.50 105 GLU A CA 1
ATOM 855 C C . GLU A 1 105 ? 26.896 1.306 -39.325 1.00 89.50 105 GLU A C 1
ATOM 857 O O . GLU A 1 105 ? 27.749 1.223 -40.207 1.00 89.50 105 GLU A O 1
ATOM 862 N N . GLN A 1 106 ? 25.654 0.850 -39.509 1.00 87.56 106 GLN A N 1
ATOM 863 C CA . GLN A 1 106 ? 25.221 0.223 -40.758 1.00 87.56 106 GLN A CA 1
ATOM 864 C C . GLN A 1 106 ? 25.299 1.181 -41.953 1.00 87.56 106 GLN A C 1
ATOM 866 O O . GLN A 1 106 ? 25.776 0.782 -43.013 1.00 87.56 106 GLN A O 1
ATOM 871 N N . GLU A 1 107 ? 24.899 2.445 -41.801 1.00 87.25 107 GLU A N 1
ATOM 872 C CA . GLU A 1 107 ? 25.023 3.450 -42.864 1.00 87.25 107 GLU A CA 1
ATOM 873 C C . GLU A 1 107 ? 26.478 3.678 -43.278 1.00 87.25 107 GLU A C 1
ATOM 875 O O . GLU A 1 107 ? 26.769 3.753 -44.473 1.00 87.25 107 GLU A O 1
ATOM 880 N N . LYS A 1 108 ? 27.408 3.745 -42.318 1.00 90.00 108 LYS A N 1
ATOM 881 C CA . LYS A 1 108 ? 28.842 3.881 -42.612 1.00 90.00 108 LYS A CA 1
ATOM 882 C C . LYS A 1 108 ? 29.368 2.686 -43.397 1.00 90.00 108 LYS A C 1
ATOM 884 O O . LYS A 1 108 ? 30.055 2.880 -44.399 1.00 90.00 108 LYS A O 1
ATOM 889 N N . VAL A 1 109 ? 29.019 1.470 -42.976 1.00 91.44 109 VAL A N 1
ATOM 890 C CA . VAL A 1 109 ? 29.416 0.236 -43.670 1.00 91.44 109 VAL A CA 1
ATOM 891 C C . VAL A 1 109 ? 28.865 0.221 -45.098 1.00 91.44 109 VAL A C 1
ATOM 893 O O . VAL A 1 109 ? 29.616 -0.008 -46.046 1.00 91.44 109 VAL A O 1
ATOM 896 N N . LEU A 1 110 ? 27.582 0.544 -45.277 1.00 88.44 110 LEU A N 1
ATOM 897 C CA . LEU A 1 110 ? 26.948 0.600 -46.596 1.00 88.44 110 LEU A CA 1
ATOM 898 C C . LEU A 1 110 ? 27.570 1.677 -47.493 1.00 88.44 110 LEU A C 1
ATOM 900 O O . LEU A 1 110 ? 27.806 1.426 -48.674 1.00 88.44 110 LEU A O 1
ATOM 904 N N . MET A 1 111 ? 27.871 2.860 -46.957 1.00 86.88 111 MET A N 1
ATOM 905 C CA . MET A 1 111 ? 28.541 3.929 -47.703 1.00 86.88 111 M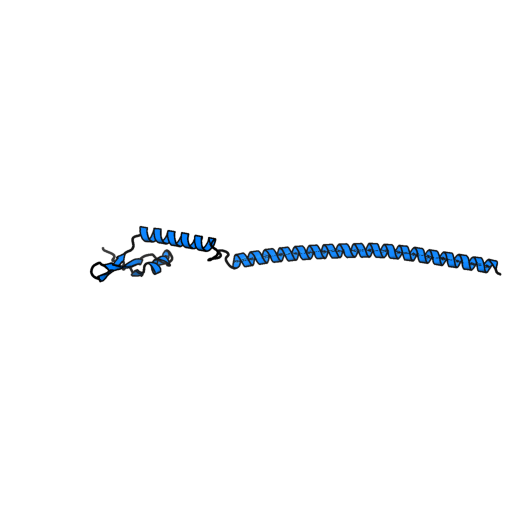ET A CA 1
ATOM 906 C C . MET A 1 111 ? 29.944 3.523 -48.157 1.00 86.88 111 MET A C 1
ATOM 908 O O . MET A 1 111 ? 30.338 3.844 -49.281 1.00 86.88 111 MET A O 1
ATOM 912 N N . GLU A 1 112 ? 30.692 2.796 -47.326 1.00 88.81 112 GLU A N 1
ATOM 913 C CA . GLU A 1 112 ? 32.009 2.282 -47.704 1.00 88.81 112 GLU A CA 1
ATOM 914 C C . GLU A 1 112 ? 31.893 1.218 -48.804 1.00 88.81 112 GLU A C 1
ATOM 916 O O . GLU A 1 112 ? 32.600 1.287 -49.811 1.00 88.81 112 GLU A O 1
ATOM 921 N N . GLU A 1 113 ? 30.935 0.294 -48.692 1.00 89.69 113 GLU A N 1
ATOM 922 C CA . GLU A 1 113 ? 30.660 -0.681 -49.751 1.00 89.69 113 GLU A CA 1
ATOM 923 C C . GLU A 1 113 ? 30.270 -0.016 -51.075 1.00 89.69 113 GLU A C 1
ATOM 925 O O . GLU A 1 113 ? 30.740 -0.416 -52.145 1.00 89.69 113 GLU A O 1
ATOM 930 N N . VAL A 1 114 ? 29.404 1.000 -51.028 1.00 89.75 114 VAL A N 1
ATOM 931 C CA . VAL A 1 114 ? 28.990 1.766 -52.208 1.00 89.75 114 VAL A CA 1
ATOM 932 C C . VAL A 1 114 ? 30.191 2.485 -52.816 1.00 89.75 114 VAL A C 1
ATOM 934 O O . VAL A 1 114 ? 30.364 2.439 -54.035 1.00 89.75 114 VAL A O 1
ATOM 937 N N . ARG A 1 115 ? 31.064 3.083 -51.996 1.00 89.56 115 ARG A N 1
ATOM 938 C CA . ARG A 1 115 ? 32.294 3.742 -52.459 1.00 89.56 115 ARG A CA 1
ATOM 939 C C . ARG A 1 115 ? 33.216 2.767 -53.187 1.00 89.56 115 ARG A C 1
ATOM 941 O O . ARG A 1 115 ? 33.692 3.093 -54.275 1.00 89.56 115 ARG A O 1
ATOM 948 N N . ILE A 1 116 ? 33.433 1.575 -52.632 1.00 90.69 116 ILE A N 1
ATOM 949 C CA . ILE A 1 116 ? 34.253 0.527 -53.258 1.00 90.69 116 ILE A CA 1
ATOM 950 C C . ILE A 1 116 ? 33.635 0.108 -54.599 1.00 90.69 116 ILE A C 1
ATOM 952 O O . ILE A 1 116 ? 34.308 0.152 -55.628 1.00 90.69 116 ILE A O 1
ATOM 956 N N . LYS A 1 117 ? 32.327 -0.184 -54.625 1.00 90.19 117 LYS A N 1
ATOM 957 C CA . LYS A 1 117 ? 31.604 -0.570 -55.850 1.00 90.19 117 LYS A CA 1
ATOM 958 C C . LYS A 1 117 ? 31.643 0.522 -56.927 1.00 90.19 117 LYS A C 1
ATOM 960 O O . LYS A 1 117 ? 31.777 0.202 -58.109 1.00 90.19 117 LYS A O 1
ATOM 965 N N . LEU A 1 118 ? 31.528 1.802 -56.557 1.00 88.94 118 LEU A N 1
ATOM 966 C CA . LEU A 1 118 ? 31.679 2.917 -57.500 1.00 88.94 118 LEU A CA 1
ATOM 967 C C . LEU A 1 118 ? 33.104 3.000 -58.042 1.00 88.94 118 LEU A C 1
ATOM 969 O O . LEU A 1 118 ? 33.277 3.138 -59.252 1.00 88.94 118 LEU A O 1
ATOM 973 N N . ARG A 1 119 ? 34.116 2.894 -57.173 1.00 89.44 119 ARG A N 1
ATOM 974 C CA . ARG A 1 119 ? 35.526 2.923 -57.578 1.00 89.44 119 ARG A CA 1
ATOM 975 C C . ARG A 1 119 ? 35.820 1.835 -58.605 1.00 89.44 119 ARG A C 1
ATOM 977 O O . ARG A 1 119 ? 36.400 2.123 -59.648 1.00 89.44 119 ARG A O 1
ATOM 984 N N . ASP A 1 120 ? 35.371 0.615 -58.342 1.00 90.31 120 ASP A N 1
ATOM 985 C CA . ASP A 1 120 ? 35.610 -0.526 -59.224 1.00 90.31 120 ASP A CA 1
ATOM 986 C C . ASP A 1 120 ? 34.900 -0.359 -60.573 1.00 90.31 120 ASP A C 1
ATOM 988 O O . ASP A 1 120 ? 35.493 -0.622 -61.621 1.00 90.31 120 ASP A O 1
ATOM 992 N N . LYS A 1 121 ? 33.667 0.169 -60.580 1.00 88.50 121 LYS A N 1
ATOM 993 C CA . LYS A 1 121 ? 32.954 0.505 -61.824 1.00 88.50 121 LYS A CA 1
ATOM 994 C C . LYS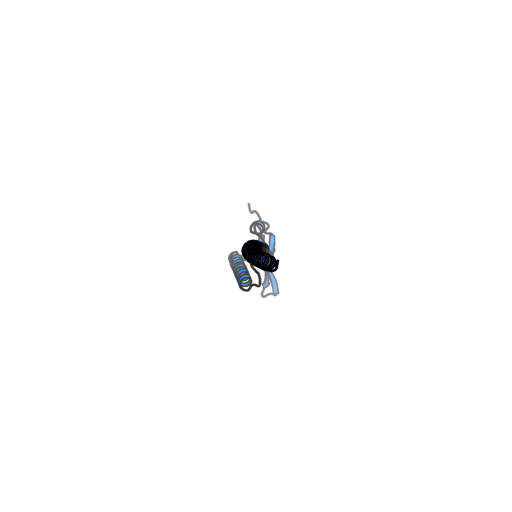 A 1 121 ? 33.661 1.598 -62.627 1.00 88.50 121 LYS A C 1
ATOM 996 O O . LYS A 1 121 ? 33.778 1.464 -63.842 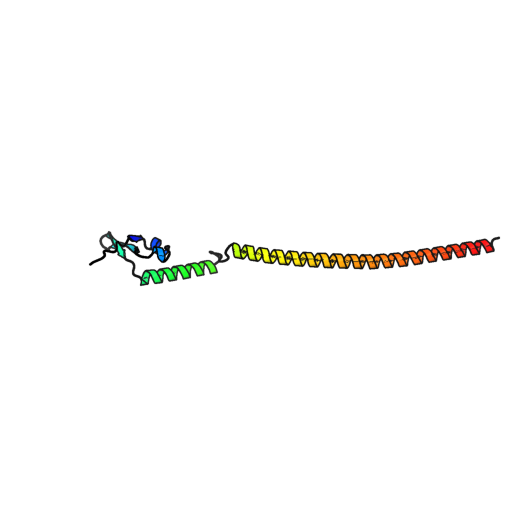1.00 88.50 121 LYS A O 1
ATOM 1001 N N . LEU A 1 122 ? 34.145 2.656 -61.977 1.00 89.62 122 LEU A N 1
ATOM 1002 C CA . LEU A 1 122 ? 34.878 3.738 -62.643 1.00 89.62 122 LEU A CA 1
ATOM 1003 C C . LEU A 1 122 ? 36.201 3.241 -63.238 1.00 89.62 122 LEU A C 1
ATOM 1005 O O . LEU A 1 122 ? 36.523 3.570 -64.378 1.00 89.62 122 LEU A O 1
ATOM 1009 N N . LEU A 1 123 ? 36.935 2.393 -62.514 1.00 89.31 123 LEU A N 1
ATOM 1010 C CA . LEU A 1 123 ? 38.156 1.762 -63.020 1.00 89.31 123 LEU A CA 1
ATOM 1011 C C . LEU A 1 123 ? 37.871 0.825 -64.200 1.00 89.31 123 LEU A C 1
ATOM 1013 O O . LEU A 1 123 ? 38.610 0.843 -65.184 1.00 89.31 123 LEU A O 1
ATOM 1017 N N . ALA A 1 124 ? 36.794 0.040 -64.137 1.00 87.38 124 ALA A N 1
ATOM 1018 C CA . ALA A 1 124 ? 36.382 -0.829 -65.236 1.00 87.38 124 ALA A CA 1
ATOM 1019 C C . ALA A 1 124 ? 36.004 -0.031 -66.495 1.00 87.38 124 ALA A C 1
ATOM 1021 O O . ALA A 1 124 ? 36.403 -0.400 -67.600 1.00 87.38 124 ALA A O 1
ATOM 1022 N N . LEU A 1 125 ? 35.282 1.084 -66.340 1.00 86.81 125 LEU A N 1
ATOM 1023 C CA . LEU A 1 125 ? 34.938 1.979 -67.448 1.00 86.81 125 LEU A CA 1
ATOM 1024 C C . LEU A 1 125 ? 36.170 2.676 -68.032 1.00 86.81 125 LEU A C 1
ATOM 1026 O O . LEU A 1 125 ? 36.289 2.751 -69.250 1.00 86.81 125 LEU A O 1
ATOM 1030 N N . SER A 1 126 ? 37.102 3.124 -67.188 1.00 84.88 126 SER A N 1
ATOM 1031 C CA . SER A 1 126 ? 38.368 3.725 -67.625 1.00 84.88 126 SER A CA 1
ATOM 1032 C C . SER A 1 126 ? 39.210 2.742 -68.446 1.00 84.88 126 SER A C 1
ATOM 1034 O O . SER A 1 126 ? 39.620 3.057 -69.561 1.00 84.88 126 SER A O 1
ATOM 1036 N N . ARG A 1 127 ? 39.362 1.498 -67.967 1.00 81.88 127 ARG A N 1
ATOM 1037 C CA . ARG A 1 127 ? 40.042 0.427 -68.717 1.00 81.88 127 ARG A CA 1
ATOM 1038 C C . ARG A 1 127 ? 39.349 0.120 -70.041 1.00 81.88 127 ARG A C 1
ATOM 1040 O O . ARG A 1 127 ? 40.015 -0.0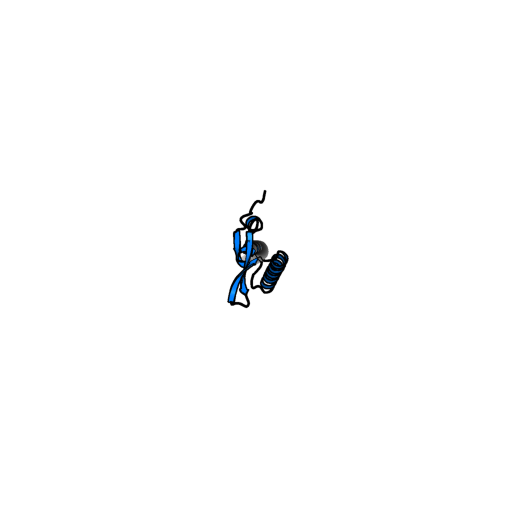49 -71.054 1.00 81.88 127 ARG A O 1
ATOM 1047 N N . LYS A 1 128 ? 38.013 0.070 -70.054 1.00 81.12 128 LYS A N 1
ATOM 1048 C CA . LYS A 1 128 ? 37.239 -0.136 -71.286 1.00 81.12 128 LYS A CA 1
ATOM 1049 C C . LYS A 1 128 ? 37.424 1.023 -72.272 1.00 81.12 128 LYS A C 1
ATOM 1051 O O . LYS A 1 128 ? 37.525 0.777 -73.466 1.00 81.12 128 LYS A O 1
ATOM 1056 N N . GLY A 1 129 ? 37.507 2.259 -71.782 1.00 77.88 129 GLY A N 1
ATOM 1057 C CA . GLY A 1 129 ? 37.825 3.439 -72.587 1.00 77.88 129 GLY A CA 1
ATOM 1058 C C . GLY A 1 129 ? 39.234 3.390 -73.182 1.00 77.88 129 GLY A C 1
ATOM 1059 O O . GLY A 1 129 ? 39.383 3.644 -74.370 1.00 77.88 129 GLY A O 1
ATOM 1060 N N . GLN A 1 130 ? 40.237 2.982 -72.397 1.00 73.69 130 GLN A N 1
ATOM 1061 C CA . GLN A 1 130 ? 41.618 2.803 -72.868 1.00 73.69 130 GLN A CA 1
ATOM 1062 C C . GLN A 1 130 ? 41.754 1.705 -73.933 1.00 73.69 130 GLN A C 1
ATOM 1064 O O . GLN A 1 130 ? 42.499 1.869 -74.892 1.00 73.69 130 GLN A O 1
ATOM 1069 N N . LEU A 1 131 ? 41.007 0.607 -73.796 1.00 66.44 131 LEU A N 1
ATOM 1070 C CA . LEU A 1 131 ? 40.974 -0.460 -74.801 1.00 66.44 131 LEU A CA 1
ATOM 1071 C C . LEU A 1 131 ? 40.299 -0.009 -76.104 1.00 66.44 131 LEU A C 1
ATOM 1073 O O . LEU A 1 131 ? 40.677 -0.439 -77.188 1.00 66.44 131 LEU A O 1
ATOM 1077 N N . LEU A 1 132 ? 39.296 0.867 -76.013 1.00 65.25 132 LEU A N 1
ATOM 1078 C CA . LEU A 1 132 ? 38.630 1.431 -77.188 1.00 65.25 132 LEU A CA 1
ATOM 1079 C C . LEU A 1 132 ? 39.479 2.500 -77.885 1.00 65.25 132 LEU A C 1
ATOM 1081 O O . LEU A 1 132 ? 39.362 2.643 -79.099 1.00 65.25 132 LEU A O 1
ATOM 1085 N N . SER A 1 133 ? 40.332 3.230 -77.157 1.00 64.62 133 SER A N 1
ATOM 1086 C CA . SER A 1 133 ? 41.307 4.138 -77.771 1.00 64.62 133 SER A CA 1
ATOM 1087 C C . SER A 1 133 ? 42.442 3.381 -78.456 1.00 64.62 133 SER A C 1
ATOM 1089 O O . SER A 1 133 ? 42.777 3.730 -79.581 1.00 64.62 133 SER A O 1
ATOM 1091 N N . SER A 1 134 ? 42.954 2.299 -77.858 1.00 60.31 134 SER A N 1
ATOM 1092 C CA . SER A 1 134 ? 43.999 1.480 -78.490 1.00 60.31 134 SER A CA 1
ATOM 1093 C C . SER A 1 134 ? 43.493 0.735 -79.731 1.00 60.31 134 SER A C 1
ATOM 1095 O O . SER A 1 134 ? 44.205 0.634 -80.717 1.00 60.31 134 SER A O 1
ATOM 1097 N N . LEU A 1 135 ? 42.234 0.280 -79.736 1.00 62.84 135 LEU A N 1
ATOM 1098 C CA . LEU A 1 135 ? 41.616 -0.317 -80.930 1.00 62.84 135 LEU A CA 1
ATOM 1099 C C . LEU A 1 135 ? 41.312 0.706 -82.034 1.00 62.84 135 LEU A C 1
ATOM 1101 O O . LEU A 1 135 ? 41.164 0.324 -83.189 1.00 62.84 135 LEU A O 1
ATOM 1105 N N . LYS A 1 136 ? 41.185 1.995 -81.698 1.00 58.81 136 LYS A N 1
ATOM 1106 C CA . LYS A 1 136 ? 41.041 3.063 -82.695 1.00 58.81 136 LYS A CA 1
ATOM 1107 C C . LYS A 1 136 ? 42.377 3.420 -83.340 1.00 58.81 136 LYS A C 1
ATOM 1109 O O . LYS A 1 136 ? 42.397 3.640 -84.540 1.00 58.81 136 LYS A O 1
ATOM 1114 N N . GLU A 1 137 ? 43.457 3.432 -82.562 1.00 57.72 137 GLU A N 1
ATOM 1115 C CA . GLU A 1 137 ? 44.822 3.647 -83.065 1.00 57.72 137 GLU A CA 1
ATOM 1116 C C . GLU A 1 137 ? 45.325 2.486 -83.938 1.00 57.72 137 GLU A C 1
ATOM 1118 O O . GLU A 1 137 ? 46.140 2.708 -84.820 1.00 57.72 137 GLU A O 1
ATOM 1123 N N . GLU A 1 138 ? 44.823 1.261 -83.744 1.00 55.44 138 GLU A N 1
ATOM 1124 C CA . GLU A 1 138 ? 45.145 0.108 -84.604 1.00 55.44 138 GLU A CA 1
ATOM 1125 C C . GLU A 1 138 ? 44.288 0.015 -85.886 1.00 55.44 138 GLU A C 1
ATOM 1127 O O . GLU A 1 138 ? 44.553 -0.839 -86.733 1.00 55.44 138 GLU A O 1
ATOM 1132 N N . MET A 1 139 ? 43.255 0.857 -86.044 1.00 51.56 139 MET A N 1
ATOM 1133 C CA . MET A 1 139 ? 42.390 0.885 -87.238 1.00 51.56 139 MET A CA 1
ATOM 1134 C C . MET A 1 139 ? 42.544 2.144 -88.116 1.00 51.56 139 MET A C 1
ATOM 1136 O O . MET A 1 139 ? 41.825 2.259 -89.112 1.00 51.56 139 MET A O 1
ATOM 1140 N N . GLU A 1 140 ? 43.453 3.062 -87.774 1.00 46.88 140 GLU A N 1
ATOM 1141 C CA . GLU A 1 140 ? 43.932 4.154 -88.648 1.00 46.88 140 GLU A CA 1
ATOM 1142 C C . GLU A 1 140 ? 45.271 3.784 -89.303 1.00 46.88 140 GLU A C 1
ATOM 1144 O O . GLU A 1 140 ? 45.442 4.130 -90.496 1.00 46.88 140 GLU A O 1
#

Foldseek 3Di:
DDPPLPADEDAQVVLLPDDPVRNPRHWHWDWDQDPVRDTDIDTDDPVNSVVVNVVVVVVVVVCCVVVVDPPQDVVNVVVVVVVVVVVVVVVVVVVVVVVVVVVVVVVVVVVVVVVVVVVVVVVVVVVVVVVVVVVVVVVD